Protein AF-A0A7J9L533-F1 (afdb_monomer_lite)

Secondary structure (DSSP, 8-state):
-EEESS---TTGGGGSPTT-EEEE-SSSPPP---TTSEEPPPPEEEPPTT--S-GGGGTTSPTTEEEHHHHHHHHHHHTT--S-SSSS--GGGHHHHHHHHHHTT-EE----

Sequence (112 aa):
TWIAGKWITPWEQSWAPSGTHFHQFVVPPIFASRRDCTYGDLAAMRLPEDVEGLGSCEYKLERGVVHACHAGGAVHQLEGWTHHEIGPIDVDRIDLVWEAALKHGFRPVFQP

pLDDT: mean 92.55, std 6.8, range [46.78, 98.0]

Structure (mmCIF, N/CA/C/O backbone):
data_AF-A0A7J9L533-F1
#
_entry.id   AF-A0A7J9L533-F1
#
loop_
_atom_site.group_PDB
_atom_site.id
_atom_site.type_symbol
_atom_site.label_atom_id
_atom_site.label_alt_id
_atom_site.label_comp_id
_atom_site.label_asym_id
_atom_site.label_entity_id
_atom_site.label_seq_id
_atom_site.pdbx_PDB_ins_code
_atom_site.Cartn_x
_atom_site.Cartn_y
_atom_site.Cartn_z
_atom_site.occupancy
_atom_site.B_iso_or_equiv
_atom_site.auth_seq_id
_atom_site.auth_comp_id
_atom_site.auth_asym_id
_atom_site.auth_atom_id
_atom_site.pdbx_PDB_model_num
ATOM 1 N N . THR A 1 1 ? 5.790 -9.346 -15.370 1.00 94.19 1 THR A N 1
ATOM 2 C CA . THR A 1 1 ? 5.540 -8.835 -14.008 1.00 94.19 1 THR A CA 1
ATOM 3 C C . THR A 1 1 ? 6.707 -9.173 -13.110 1.00 94.19 1 THR A C 1
ATOM 5 O O . THR A 1 1 ? 7.274 -10.246 -13.280 1.00 94.19 1 THR A O 1
ATOM 8 N N . TRP A 1 2 ? 7.070 -8.281 -12.187 1.00 95.75 2 TRP A N 1
ATOM 9 C CA . TRP A 1 2 ? 8.142 -8.472 -11.202 1.00 95.75 2 TRP A CA 1
ATOM 10 C C . TRP A 1 2 ? 7.701 -7.941 -9.837 1.00 95.75 2 TRP A C 1
ATOM 12 O O . TRP A 1 2 ? 7.069 -6.890 -9.774 1.00 95.75 2 TRP A O 1
ATOM 22 N N . ILE A 1 3 ? 8.022 -8.652 -8.753 1.00 94.12 3 ILE A N 1
ATOM 23 C CA . ILE A 1 3 ? 7.664 -8.255 -7.384 1.00 94.12 3 ILE A CA 1
ATOM 24 C C . ILE A 1 3 ? 8.925 -7.788 -6.654 1.00 94.12 3 ILE A C 1
ATOM 26 O O . ILE A 1 3 ? 9.890 -8.539 -6.525 1.00 94.12 3 ILE A O 1
ATOM 30 N N . ALA A 1 4 ? 8.913 -6.553 -6.159 1.00 93.31 4 ALA A N 1
ATOM 31 C CA . ALA A 1 4 ? 10.004 -5.950 -5.403 1.00 93.31 4 ALA A CA 1
ATOM 32 C C . ALA A 1 4 ? 9.588 -5.741 -3.938 1.00 93.31 4 ALA A C 1
ATOM 34 O O . ALA A 1 4 ? 9.017 -4.714 -3.572 1.00 93.31 4 ALA A O 1
ATOM 35 N N . GLY A 1 5 ? 9.887 -6.730 -3.090 1.00 89.88 5 GLY A N 1
ATOM 36 C CA . GLY A 1 5 ? 9.703 -6.643 -1.631 1.00 89.88 5 GLY A CA 1
ATOM 37 C C . GLY A 1 5 ? 10.875 -5.996 -0.883 1.00 89.88 5 GLY A C 1
ATOM 38 O O . GLY A 1 5 ? 10.825 -5.826 0.330 1.00 89.88 5 GLY A O 1
ATOM 39 N N . LYS A 1 6 ? 11.954 -5.662 -1.594 1.00 91.12 6 LYS A N 1
ATOM 40 C CA . LYS A 1 6 ? 13.138 -4.972 -1.078 1.00 91.12 6 LYS A CA 1
ATOM 41 C C . LYS A 1 6 ? 13.592 -3.942 -2.098 1.00 91.12 6 LYS A C 1
ATOM 43 O O . LYS A 1 6 ? 13.233 -4.023 -3.273 1.00 91.12 6 LYS A O 1
ATOM 48 N N . TRP A 1 7 ? 14.389 -2.988 -1.636 1.00 94.19 7 TRP A N 1
ATOM 49 C CA . TRP A 1 7 ? 14.979 -2.003 -2.524 1.00 94.19 7 TRP A CA 1
ATOM 50 C C . TRP A 1 7 ? 15.952 -2.685 -3.492 1.00 94.19 7 TRP A C 1
ATOM 52 O O . TRP A 1 7 ? 16.746 -3.523 -3.065 1.00 94.19 7 TRP A O 1
ATOM 62 N N . ILE A 1 8 ? 15.866 -2.332 -4.777 1.00 95.25 8 ILE A N 1
ATOM 63 C CA . ILE A 1 8 ? 16.725 -2.860 -5.841 1.00 95.25 8 ILE A CA 1
ATOM 64 C C . ILE A 1 8 ? 17.323 -1.719 -6.666 1.00 95.25 8 ILE A C 1
ATOM 66 O O . ILE A 1 8 ? 16.663 -0.723 -6.980 1.00 95.25 8 ILE A O 1
ATOM 70 N N . THR A 1 9 ? 18.584 -1.890 -7.037 1.00 95.62 9 THR A N 1
ATOM 71 C CA . THR A 1 9 ? 19.364 -0.971 -7.866 1.00 95.62 9 THR A CA 1
ATOM 72 C C . THR A 1 9 ? 18.857 -0.942 -9.315 1.00 95.62 9 THR A C 1
ATOM 74 O O . THR A 1 9 ? 18.210 -1.887 -9.776 1.00 95.62 9 THR A O 1
ATOM 77 N N . PRO A 1 10 ? 19.202 0.098 -10.099 1.00 95.56 10 PRO A N 1
ATOM 78 C CA . PRO A 1 10 ? 18.913 0.127 -11.536 1.00 95.56 10 PRO A CA 1
ATOM 79 C C . PRO A 1 10 ? 19.462 -1.085 -12.302 1.00 95.56 10 PRO A C 1
ATOM 81 O O . PRO A 1 10 ? 18.845 -1.555 -13.255 1.00 95.56 10 PRO A O 1
ATOM 84 N N . TRP A 1 11 ? 20.613 -1.614 -11.878 1.00 96.50 11 TRP A N 1
ATOM 85 C CA . TRP A 1 11 ? 21.198 -2.797 -12.499 1.00 96.50 11 TRP A CA 1
ATOM 86 C C . TRP A 1 11 ?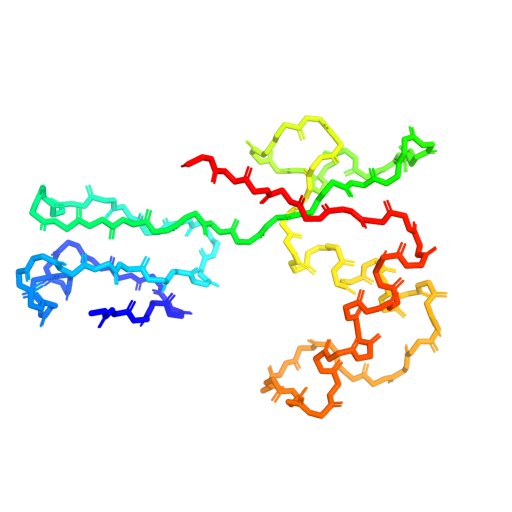 20.393 -4.065 -12.187 1.00 96.50 11 TRP A C 1
ATOM 88 O O . TRP A 1 11 ? 20.114 -4.837 -13.098 1.00 96.50 11 TRP A O 1
ATOM 98 N N . GLU A 1 12 ? 19.923 -4.253 -10.954 1.00 96.81 12 GLU A N 1
ATOM 99 C CA . GLU A 1 12 ? 19.051 -5.387 -10.599 1.00 96.81 12 GLU A CA 1
ATOM 100 C C . GLU A 1 12 ? 17.692 -5.315 -11.316 1.00 96.81 12 GLU A C 1
ATOM 102 O O . GLU A 1 12 ? 17.129 -6.340 -11.694 1.00 96.81 12 GLU A O 1
ATOM 107 N N . GLN A 1 13 ? 17.188 -4.112 -11.617 1.00 96.44 13 GLN A N 1
ATOM 108 C CA . GLN A 1 13 ? 15.998 -3.946 -12.467 1.00 96.44 13 GLN A CA 1
ATOM 109 C C . GLN A 1 13 ? 16.218 -4.422 -13.916 1.00 96.44 13 GLN A C 1
ATOM 111 O O . GLN A 1 13 ? 15.243 -4.653 -14.635 1.00 96.44 13 GLN A O 1
ATOM 116 N N . SER A 1 14 ? 17.467 -4.584 -14.375 1.00 95.56 14 SER A N 1
ATOM 117 C CA . SER A 1 14 ? 17.768 -5.145 -15.703 1.00 95.56 14 SER A CA 1
ATOM 118 C C . SER A 1 14 ? 17.459 -6.640 -15.812 1.00 95.56 14 SER A C 1
ATOM 120 O O . SER A 1 14 ? 17.255 -7.139 -16.916 1.00 95.56 14 SER A O 1
ATOM 122 N N . TRP A 1 15 ? 17.355 -7.339 -14.677 1.00 95.94 15 TRP A N 1
ATOM 123 C CA . TRP A 1 15 ? 17.003 -8.759 -14.634 1.00 95.94 15 TRP A CA 1
ATOM 124 C C . TRP A 1 15 ? 15.539 -9.019 -14.991 1.00 95.94 15 TRP A C 1
ATOM 126 O O . TRP A 1 15 ? 15.183 -10.124 -15.401 1.00 95.94 15 TRP A O 1
ATOM 136 N N . ALA A 1 16 ? 14.685 -8.004 -14.850 1.00 96.50 16 ALA A N 1
ATOM 137 C CA . ALA A 1 16 ? 13.296 -8.093 -15.251 1.00 96.50 16 ALA A CA 1
ATOM 138 C C . ALA A 1 16 ? 13.159 -8.044 -16.791 1.00 96.50 16 ALA A C 1
ATOM 140 O O . ALA A 1 16 ? 13.788 -7.187 -17.434 1.00 96.50 16 ALA A O 1
ATOM 141 N N . PRO A 1 17 ? 12.302 -8.898 -17.392 1.00 96.94 17 PRO A N 1
ATOM 142 C CA . PRO A 1 17 ? 12.008 -8.869 -18.826 1.00 96.94 17 PRO A CA 1
ATOM 143 C C . PRO A 1 17 ? 11.544 -7.489 -19.317 1.00 96.94 17 PRO A C 1
ATOM 145 O O . PRO A 1 17 ? 10.947 -6.724 -18.559 1.00 96.94 17 PRO A O 1
ATOM 148 N N . SER A 1 18 ? 11.773 -7.176 -20.596 1.00 96.94 18 SER A N 1
ATOM 149 C CA . SER A 1 18 ? 11.249 -5.943 -21.209 1.00 96.94 18 SER A CA 1
ATOM 150 C C . SER A 1 18 ? 9.717 -5.896 -21.152 1.00 96.94 18 SER A C 1
ATOM 152 O O . SER A 1 18 ? 9.065 -6.939 -21.229 1.00 96.94 18 SER A O 1
ATOM 154 N N . GLY A 1 19 ? 9.136 -4.707 -20.969 1.00 97.06 19 GLY A N 1
ATOM 155 C CA . GLY A 1 19 ? 7.688 -4.552 -20.786 1.00 97.06 19 GLY A CA 1
ATOM 156 C C . GLY A 1 19 ? 7.183 -4.955 -19.396 1.00 97.06 19 GLY A C 1
ATOM 157 O O . GLY A 1 19 ? 5.977 -5.088 -19.192 1.00 97.06 19 GLY A O 1
ATOM 158 N N . THR A 1 20 ? 8.072 -5.191 -18.426 1.00 97.44 20 THR A N 1
ATOM 159 C CA . THR A 1 20 ? 7.663 -5.608 -17.080 1.0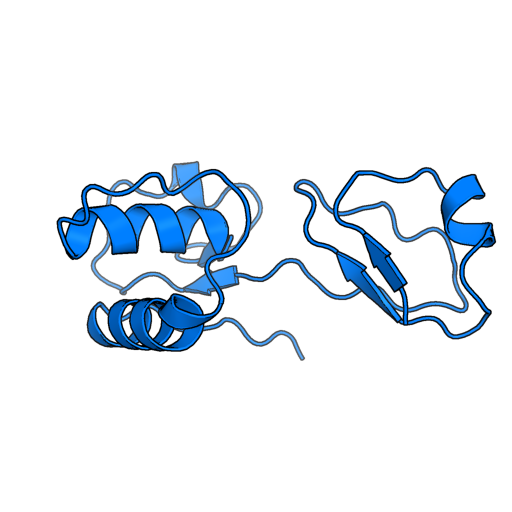0 97.44 20 THR A CA 1
ATOM 160 C C . THR A 1 20 ? 6.907 -4.505 -16.345 1.00 97.44 20 THR A C 1
ATOM 162 O O . THR A 1 20 ? 7.349 -3.362 -16.283 1.00 97.44 20 THR A O 1
ATOM 165 N N . HIS A 1 21 ? 5.810 -4.889 -15.693 1.00 97.06 21 HIS A N 1
ATOM 166 C CA . HIS A 1 21 ? 5.222 -4.130 -14.596 1.00 97.06 21 HIS A CA 1
ATOM 167 C C . HIS A 1 21 ? 5.825 -4.563 -13.249 1.00 97.06 21 HIS A C 1
ATOM 169 O O . HIS A 1 21 ? 5.809 -5.758 -12.920 1.00 97.06 21 HIS A O 1
ATOM 175 N N . PHE A 1 22 ? 6.367 -3.608 -12.495 1.00 96.75 22 PHE A N 1
ATOM 176 C CA . PHE A 1 22 ? 6.913 -3.801 -11.154 1.00 96.75 22 PHE A CA 1
ATOM 177 C C . PHE A 1 22 ? 5.836 -3.549 -10.094 1.00 96.75 22 PHE A C 1
ATOM 179 O O . PHE A 1 22 ? 5.405 -2.413 -9.913 1.00 96.75 22 PHE A O 1
ATOM 186 N N . HIS A 1 23 ? 5.467 -4.585 -9.341 1.00 94.69 23 HIS A N 1
ATOM 187 C CA . HIS A 1 23 ? 4.726 -4.436 -8.088 1.00 94.69 23 HIS A CA 1
ATOM 188 C C . HIS A 1 23 ? 5.724 -4.250 -6.946 1.00 94.69 23 HIS A C 1
ATOM 190 O O . HIS A 1 23 ? 6.518 -5.147 -6.653 1.00 94.69 23 HIS A O 1
ATOM 196 N N . GLN A 1 24 ? 5.706 -3.087 -6.307 1.00 92.81 24 GLN A N 1
ATOM 197 C CA . GLN A 1 24 ? 6.630 -2.735 -5.231 1.00 92.81 24 GLN A CA 1
ATOM 198 C C . GLN A 1 24 ? 5.916 -2.739 -3.880 1.00 92.81 24 GLN A C 1
ATOM 200 O O . GLN A 1 24 ? 4.799 -2.251 -3.752 1.00 92.81 24 GLN A O 1
ATOM 205 N N . PHE A 1 25 ? 6.590 -3.283 -2.870 1.00 89.00 25 PHE A N 1
ATOM 206 C CA . PHE A 1 25 ? 6.109 -3.364 -1.485 1.00 89.00 25 PHE A CA 1
ATOM 207 C C . PHE A 1 25 ? 7.111 -2.737 -0.501 1.00 89.00 25 PHE A C 1
ATOM 209 O O . PHE A 1 25 ? 7.012 -2.922 0.708 1.00 89.00 25 PHE A O 1
ATOM 216 N N . VAL A 1 26 ? 8.106 -2.013 -1.022 1.00 88.81 26 VAL A N 1
ATOM 217 C CA . VAL A 1 26 ? 9.164 -1.362 -0.244 1.00 88.81 26 VAL A CA 1
ATOM 218 C C . VAL A 1 26 ? 8.890 0.133 -0.107 1.00 88.81 26 VAL A C 1
ATOM 220 O O . VAL A 1 26 ? 8.528 0.790 -1.078 1.00 88.81 26 VAL A O 1
ATOM 223 N N . VAL A 1 27 ? 9.093 0.677 1.095 1.00 86.38 27 VAL A N 1
ATOM 224 C CA . VAL A 1 27 ? 9.001 2.117 1.375 1.00 86.38 27 VAL A CA 1
ATOM 225 C C . VAL A 1 27 ? 10.401 2.650 1.716 1.00 86.38 27 VAL A C 1
ATOM 227 O O . VAL A 1 27 ? 11.036 2.099 2.617 1.00 86.38 27 VAL A O 1
ATOM 230 N N . PRO A 1 28 ? 10.904 3.710 1.052 1.00 87.62 28 PRO A N 1
ATOM 231 C CA . PRO A 1 28 ? 10.305 4.404 -0.092 1.00 87.62 28 PRO A CA 1
ATOM 232 C C . PRO A 1 28 ? 10.303 3.542 -1.377 1.00 87.62 28 PRO A C 1
ATOM 234 O O . PRO A 1 28 ? 11.048 2.560 -1.440 1.00 87.62 28 PRO A O 1
ATOM 237 N N . PRO A 1 29 ? 9.513 3.926 -2.405 1.00 90.94 29 PRO A N 1
ATOM 238 C CA . PRO A 1 29 ? 9.478 3.256 -3.708 1.00 90.94 29 PRO A CA 1
ATOM 239 C C . PRO A 1 29 ? 10.861 3.025 -4.321 1.00 90.94 29 PRO A C 1
ATOM 241 O O . PRO A 1 29 ? 11.792 3.807 -4.088 1.00 90.94 29 PRO A O 1
ATOM 244 N N . ILE A 1 30 ? 10.983 2.014 -5.186 1.00 93.88 30 ILE A N 1
ATOM 245 C CA . ILE A 1 30 ? 12.198 1.862 -5.996 1.00 93.88 30 ILE A CA 1
ATOM 246 C C . ILE A 1 30 ? 12.254 2.952 -7.070 1.00 93.88 30 ILE A C 1
ATOM 248 O O . ILE A 1 30 ? 11.235 3.424 -7.569 1.00 93.88 30 ILE A O 1
ATOM 252 N N . PHE A 1 31 ? 13.464 3.359 -7.448 1.00 93.44 31 PHE A N 1
ATOM 253 C CA . PHE A 1 31 ? 13.633 4.360 -8.495 1.00 93.44 31 PHE A CA 1
ATOM 254 C C . PHE A 1 31 ? 13.295 3.770 -9.872 1.00 93.44 31 PHE A C 1
ATOM 256 O O . PHE A 1 31 ? 13.897 2.774 -10.280 1.00 93.44 31 PHE A O 1
ATOM 263 N N . ALA A 1 32 ? 12.373 4.401 -10.600 1.00 94.19 32 ALA A N 1
ATOM 264 C CA . ALA A 1 32 ? 11.927 3.964 -11.920 1.00 94.19 32 ALA A CA 1
ATOM 265 C C . ALA A 1 32 ? 12.991 4.222 -13.007 1.00 94.19 32 ALA A C 1
ATOM 267 O O . ALA A 1 32 ? 13.001 5.262 -13.663 1.00 94.19 32 ALA A O 1
ATOM 268 N N . SER A 1 33 ? 13.921 3.280 -13.184 1.00 95.00 33 SER A N 1
ATOM 269 C CA . SER A 1 33 ? 15.077 3.443 -14.082 1.00 95.00 33 SER A CA 1
ATOM 270 C C . SER A 1 33 ? 14.855 2.937 -15.514 1.00 95.00 33 SER A C 1
ATOM 272 O O . SER A 1 33 ? 15.527 3.391 -16.445 1.00 95.00 33 SER A O 1
ATOM 274 N N . ARG A 1 34 ? 13.919 2.003 -15.712 1.00 96.00 34 ARG A N 1
ATOM 275 C CA . ARG A 1 34 ? 13.648 1.344 -16.996 1.00 96.00 34 ARG A CA 1
ATOM 276 C C . ARG A 1 34 ? 12.497 2.042 -17.714 1.00 96.00 34 ARG A C 1
ATOM 278 O O . ARG A 1 34 ? 11.361 1.991 -17.261 1.00 96.00 34 ARG A O 1
ATOM 285 N N . ARG A 1 35 ? 12.788 2.665 -18.861 1.00 95.75 35 ARG A N 1
ATOM 286 C CA . ARG A 1 35 ? 11.785 3.370 -19.689 1.00 95.75 35 ARG A CA 1
ATOM 287 C C . ARG A 1 35 ? 10.805 2.431 -20.393 1.00 95.75 35 ARG A C 1
ATOM 289 O O . ARG A 1 35 ? 9.732 2.863 -20.785 1.00 95.75 35 ARG A O 1
ATOM 296 N N . ASP A 1 36 ? 11.201 1.178 -20.589 1.00 97.00 36 ASP A N 1
ATOM 297 C CA . ASP A 1 36 ? 10.394 0.129 -21.211 1.00 97.00 36 ASP A CA 1
ATOM 298 C C . ASP A 1 36 ? 9.548 -0.658 -20.197 1.00 97.00 36 ASP A C 1
ATOM 300 O O . ASP A 1 36 ? 8.895 -1.628 -20.569 1.00 97.00 36 ASP A O 1
ATOM 304 N N . CYS A 1 37 ? 9.568 -0.264 -18.922 1.00 97.06 37 CYS A N 1
ATOM 305 C CA . CYS A 1 37 ? 8.831 -0.905 -17.838 1.00 97.06 37 CYS A CA 1
ATOM 306 C C . CYS A 1 37 ? 7.851 0.079 -17.188 1.00 97.06 37 CYS A C 1
ATOM 308 O O . CYS A 1 37 ? 7.969 1.295 -17.332 1.00 97.06 37 CYS A O 1
ATOM 310 N N . THR A 1 38 ? 6.899 -0.461 -16.432 1.00 96.69 38 THR A N 1
ATOM 311 C CA . THR A 1 38 ? 5.970 0.319 -15.603 1.00 96.69 38 THR A CA 1
ATOM 312 C C . THR A 1 38 ? 6.155 -0.040 -14.134 1.00 96.69 38 THR A C 1
ATOM 314 O O . THR A 1 38 ? 6.613 -1.134 -13.807 1.00 96.69 38 THR A O 1
ATOM 317 N N . TYR A 1 39 ? 5.824 0.888 -13.242 1.00 95.31 39 TYR A N 1
ATOM 318 C CA . TYR A 1 39 ? 6.016 0.745 -11.801 1.00 95.31 39 TYR A CA 1
ATOM 319 C C . TYR A 1 39 ? 4.692 1.069 -11.130 1.00 95.31 39 TYR A C 1
ATOM 321 O O . TYR A 1 39 ? 4.162 2.155 -11.337 1.00 95.31 39 TYR A O 1
ATOM 329 N N . GLY A 1 40 ? 4.138 0.112 -10.391 1.00 92.19 40 GLY A N 1
ATOM 330 C CA . GLY A 1 40 ? 2.931 0.336 -9.609 1.00 92.19 40 GLY A CA 1
ATOM 331 C C . GLY A 1 40 ? 3.238 1.178 -8.378 1.00 92.19 40 GLY A C 1
ATOM 332 O O . GLY A 1 40 ? 4.303 1.041 -7.774 1.00 92.19 40 GLY A O 1
ATOM 333 N N . ASP A 1 41 ? 2.309 2.033 -7.983 1.00 89.25 41 ASP A N 1
ATOM 334 C CA . ASP A 1 41 ? 2.432 2.785 -6.743 1.00 89.25 41 ASP A CA 1
ATOM 335 C C . ASP A 1 41 ? 2.309 1.881 -5.511 1.00 89.25 41 ASP A C 1
ATOM 337 O O . ASP A 1 41 ? 1.801 0.757 -5.561 1.00 89.25 41 ASP A O 1
ATOM 341 N N . LEU A 1 42 ? 2.824 2.366 -4.382 1.00 91.06 42 LEU A N 1
ATOM 342 C CA . LEU A 1 42 ? 2.655 1.676 -3.109 1.00 91.06 42 LEU A CA 1
ATOM 343 C C . LEU A 1 42 ? 1.198 1.778 -2.670 1.00 91.06 42 LEU A C 1
ATOM 345 O O . LEU A 1 42 ? 0.635 2.871 -2.655 1.00 91.06 42 LEU A O 1
ATOM 349 N N . ALA A 1 43 ? 0.623 0.656 -2.236 1.00 91.88 43 ALA A N 1
ATOM 350 C CA . ALA A 1 43 ? -0.744 0.625 -1.737 1.00 91.88 43 ALA A CA 1
ATOM 351 C C . ALA A 1 43 ? -0.954 1.680 -0.636 1.00 91.88 43 ALA A C 1
ATOM 353 O O . ALA A 1 43 ? -0.154 1.803 0.301 1.00 91.88 43 ALA A O 1
ATOM 354 N N . ALA A 1 44 ? -2.044 2.431 -0.754 1.00 94.44 44 ALA A N 1
ATOM 355 C CA . ALA A 1 44 ? -2.406 3.515 0.143 1.00 94.44 44 ALA A CA 1
ATOM 356 C C . ALA A 1 44 ? -3.910 3.502 0.425 1.00 94.44 44 ALA A C 1
ATOM 358 O O . ALA A 1 44 ? -4.715 3.032 -0.385 1.00 94.44 44 ALA A O 1
ATOM 359 N N . MET A 1 45 ? -4.281 4.033 1.584 1.00 96.38 45 MET A N 1
ATOM 360 C CA . MET A 1 45 ? -5.668 4.186 1.996 1.00 96.38 45 MET A CA 1
ATOM 361 C C . MET A 1 45 ? -5.917 5.608 2.484 1.00 96.38 45 MET A C 1
ATOM 363 O O . MET A 1 45 ? -5.090 6.205 3.176 1.00 96.38 45 MET A O 1
ATOM 367 N N . ARG A 1 46 ? -7.086 6.135 2.131 1.00 97.00 46 ARG A N 1
ATOM 368 C CA . ARG A 1 46 ? -7.630 7.361 2.694 1.00 97.00 46 ARG A CA 1
ATOM 369 C C . ARG A 1 46 ? -8.211 7.063 4.074 1.00 97.00 46 ARG A C 1
ATOM 371 O O . ARG A 1 46 ? -8.967 6.103 4.227 1.00 97.00 46 ARG A O 1
ATOM 378 N N . LEU A 1 47 ? -7.837 7.886 5.044 1.00 96.94 47 LEU A N 1
ATOM 379 C CA . LEU A 1 47 ? -8.368 7.915 6.401 1.00 96.94 47 LEU A CA 1
ATOM 380 C C . LEU A 1 47 ? -9.815 8.451 6.411 1.00 96.94 47 LEU A C 1
ATOM 382 O O . LEU A 1 47 ? -10.183 9.216 5.513 1.00 96.94 47 LEU A O 1
ATOM 386 N N . PRO A 1 48 ? -10.623 8.104 7.426 1.00 95.19 48 PRO A N 1
ATOM 387 C CA . PRO A 1 48 ? -11.889 8.785 7.698 1.00 95.19 48 PRO A CA 1
ATOM 388 C C . PRO A 1 48 ? -11.710 10.304 7.857 1.00 95.19 48 PRO A C 1
ATOM 390 O O . PRO A 1 48 ? -10.658 10.774 8.290 1.00 95.19 48 PRO A O 1
ATOM 393 N N . GLU A 1 49 ? -12.732 11.077 7.482 1.00 91.50 49 GLU A N 1
ATOM 394 C CA . GLU A 1 49 ? -12.656 12.547 7.400 1.00 91.50 49 GLU A CA 1
ATOM 395 C C . GLU A 1 49 ? -12.473 13.236 8.761 1.00 91.50 49 GLU A C 1
ATOM 397 O O . GLU A 1 49 ? -11.947 14.344 8.820 1.00 91.50 49 GLU A O 1
ATOM 402 N N . ASP A 1 50 ? -12.885 12.582 9.844 1.00 90.81 50 ASP A N 1
ATOM 403 C CA . ASP A 1 50 ? -12.835 13.066 11.225 1.00 90.81 50 ASP A CA 1
ATOM 404 C C . ASP A 1 50 ? -11.545 12.680 11.968 1.00 90.81 50 ASP A C 1
ATOM 406 O O . ASP A 1 50 ? -11.387 12.993 13.149 1.00 90.81 50 ASP A O 1
ATOM 410 N N . VAL A 1 51 ? -10.602 12.009 11.298 1.00 91.31 51 VAL A N 1
ATOM 411 C CA . VAL A 1 51 ? -9.335 11.609 11.915 1.00 91.31 51 VAL A CA 1
ATOM 412 C C . VAL A 1 51 ? -8.421 12.809 12.146 1.00 91.31 51 VAL A C 1
ATOM 414 O O . VAL A 1 51 ? -8.013 13.513 11.222 1.00 91.31 51 VAL A O 1
ATOM 417 N N . GLU A 1 52 ? -7.982 12.952 13.394 1.00 90.94 52 GLU A N 1
ATOM 418 C CA . GLU A 1 52 ? -6.982 13.925 13.819 1.00 90.94 52 GLU A CA 1
ATOM 419 C C . GLU A 1 52 ? -5.708 13.234 14.338 1.00 90.94 52 GLU A C 1
ATOM 421 O O . GLU A 1 52 ? -5.687 12.047 14.657 1.00 90.94 52 GLU A O 1
ATOM 426 N N . GLY A 1 53 ? -4.597 13.972 14.408 1.00 90.38 53 GLY A N 1
ATOM 427 C CA . GLY A 1 53 ? -3.358 13.493 15.039 1.00 90.38 53 GLY A CA 1
ATOM 428 C C . GLY A 1 53 ? -2.500 12.516 14.220 1.00 90.38 53 GLY A C 1
ATOM 429 O O . GLY A 1 53 ? -1.358 12.275 14.600 1.00 90.38 53 GLY A O 1
ATOM 430 N N . LEU A 1 54 ? -2.970 12.021 13.067 1.00 91.00 54 LEU A N 1
ATOM 431 C CA . LEU A 1 54 ? -2.211 11.106 12.189 1.00 91.00 54 LEU A CA 1
ATOM 432 C C . LEU A 1 54 ? -1.461 11.793 11.034 1.00 91.00 54 LEU A C 1
ATOM 434 O O . LEU A 1 54 ? -0.980 11.131 10.119 1.00 91.00 54 LEU A O 1
ATOM 438 N N . GLY A 1 55 ? -1.307 13.120 11.070 1.00 90.94 55 GLY A N 1
ATOM 439 C CA . GLY A 1 55 ? -0.660 13.869 9.982 1.00 90.94 55 GLY A CA 1
ATOM 440 C C . GLY A 1 55 ? 0.801 13.480 9.719 1.00 90.94 55 GLY A C 1
ATOM 441 O O . GLY A 1 55 ? 1.255 13.534 8.584 1.00 90.94 55 GLY A O 1
ATOM 442 N N . SER A 1 56 ? 1.546 13.041 10.738 1.00 91.94 56 SER A N 1
ATOM 443 C CA . SER A 1 56 ? 2.917 12.537 10.553 1.00 91.94 56 SER A CA 1
ATOM 444 C C . SER A 1 56 ? 2.963 11.184 9.829 1.00 91.94 56 SER A C 1
ATOM 446 O O . SER A 1 56 ? 3.968 10.869 9.190 1.00 91.94 56 SER A O 1
ATOM 448 N N . CYS A 1 57 ? 1.882 10.398 9.886 1.00 92.94 57 CYS A N 1
ATOM 449 C CA . CYS A 1 57 ? 1.769 9.087 9.245 1.00 92.94 57 CYS A CA 1
ATOM 450 C C . CYS A 1 57 ? 1.474 9.171 7.738 1.00 92.94 57 CYS A C 1
ATOM 452 O O . CYS A 1 57 ? 1.616 8.167 7.039 1.00 92.94 57 CYS A O 1
ATOM 454 N N . GLU A 1 58 ? 1.088 10.340 7.223 1.00 93.06 58 GLU A N 1
ATOM 455 C CA . GLU A 1 58 ? 0.855 10.575 5.788 1.00 93.06 58 GLU A CA 1
ATOM 456 C C . GLU A 1 58 ? 2.172 10.571 4.991 1.00 93.06 58 GLU A C 1
ATOM 458 O O . GLU A 1 58 ? 2.202 10.256 3.802 1.00 93.06 58 GLU A O 1
ATOM 463 N N . TYR A 1 59 ? 3.300 10.831 5.662 1.00 88.62 59 TYR A N 1
ATOM 464 C CA . TYR A 1 59 ? 4.643 10.851 5.083 1.00 88.62 59 TYR A CA 1
ATOM 465 C C . TYR A 1 59 ? 4.763 11.796 3.872 1.00 88.62 59 TYR A C 1
ATOM 467 O O . TYR A 1 59 ? 4.901 13.004 4.047 1.00 88.62 59 TYR A O 1
ATOM 475 N N . LYS A 1 60 ? 4.759 11.251 2.651 1.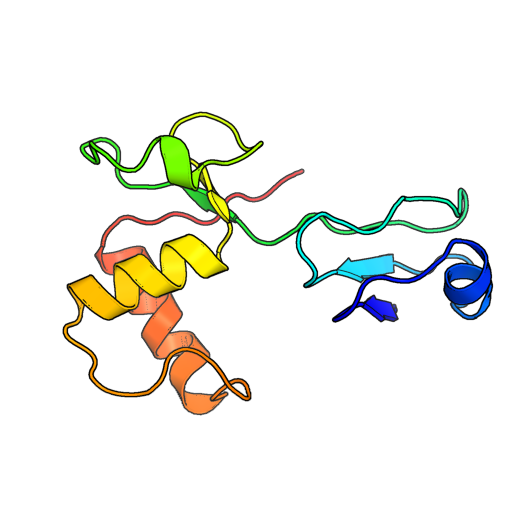00 88.00 60 LYS A N 1
ATOM 476 C CA . LYS A 1 60 ? 4.835 11.997 1.382 1.00 88.00 60 LYS A CA 1
ATOM 477 C C . LYS A 1 60 ? 3.513 11.990 0.612 1.00 88.00 60 LYS A C 1
ATOM 479 O O . LYS A 1 60 ? 3.464 12.525 -0.493 1.00 88.00 60 LYS A O 1
ATOM 484 N N . LEU A 1 61 ? 2.491 11.334 1.150 1.00 91.25 61 LEU A N 1
ATOM 485 C CA . LEU A 1 61 ? 1.171 11.264 0.543 1.00 91.25 61 LEU A CA 1
ATOM 486 C C . LEU A 1 61 ? 0.387 12.541 0.852 1.00 91.25 61 LEU A C 1
ATOM 488 O O . LEU A 1 61 ? 0.781 13.366 1.677 1.00 91.25 61 LEU A O 1
ATOM 492 N N . GLU A 1 62 ? -0.713 12.724 0.132 1.00 92.56 62 GLU A N 1
ATOM 493 C CA . GLU A 1 62 ? -1.605 13.855 0.350 1.00 92.56 62 GLU A CA 1
ATOM 494 C C . GLU A 1 62 ? -2.322 13.782 1.707 1.00 92.56 62 GLU A C 1
ATOM 496 O O . GLU A 1 62 ? -2.379 12.740 2.365 1.00 92.56 62 GLU A O 1
ATOM 501 N N . ARG A 1 63 ? -2.917 14.908 2.114 1.00 93.75 63 ARG A N 1
ATOM 502 C CA . ARG A 1 63 ? -3.654 14.995 3.376 1.00 93.75 63 ARG A CA 1
ATOM 503 C C . ARG A 1 63 ? -4.781 13.966 3.441 1.00 93.75 63 ARG A C 1
ATOM 505 O O . ARG A 1 63 ? -5.577 13.824 2.511 1.00 93.75 63 ARG A O 1
ATOM 512 N N . GLY A 1 64 ? -4.859 13.283 4.578 1.00 95.19 64 GLY A N 1
ATOM 513 C CA . GLY A 1 64 ? -5.825 12.227 4.834 1.00 95.19 64 GLY A CA 1
ATOM 514 C C . GLY A 1 64 ? -5.498 10.912 4.132 1.00 95.19 64 GLY A C 1
ATOM 515 O O . GLY A 1 64 ? -6.358 10.041 4.111 1.00 95.19 64 GLY A O 1
ATOM 516 N N . VAL A 1 65 ? -4.309 10.736 3.546 1.00 95.75 65 VAL A N 1
ATOM 517 C CA . VAL A 1 65 ? -3.899 9.478 2.909 1.00 95.75 65 VAL A CA 1
ATOM 518 C C . VAL A 1 65 ? -2.639 8.941 3.570 1.00 95.75 65 VAL A C 1
ATOM 520 O O . VAL A 1 65 ? -1.657 9.652 3.759 1.00 95.75 65 VAL A O 1
ATOM 523 N N . VAL A 1 66 ? -2.657 7.655 3.904 1.00 95.62 66 VAL A N 1
ATOM 524 C CA . VAL A 1 66 ? -1.522 6.942 4.495 1.00 95.62 66 VAL A CA 1
ATOM 525 C C . VAL A 1 66 ? -1.211 5.692 3.679 1.00 95.62 66 VAL A C 1
ATOM 527 O O . VAL A 1 66 ? -2.077 5.146 2.994 1.00 95.62 66 VAL A O 1
ATOM 530 N N . HIS A 1 67 ? 0.026 5.202 3.752 1.00 94.19 67 HIS A N 1
ATOM 531 C CA . HIS A 1 67 ? 0.354 3.900 3.173 1.00 94.19 67 HIS A CA 1
ATOM 532 C C . HIS A 1 67 ? -0.496 2.799 3.822 1.00 94.19 67 HIS A C 1
ATOM 534 O O . HIS A 1 67 ? -0.802 2.862 5.015 1.00 94.19 67 HIS A O 1
ATOM 540 N N . ALA A 1 68 ? -0.841 1.762 3.056 1.00 93.19 68 ALA A N 1
ATOM 541 C CA . ALA A 1 68 ? -1.683 0.664 3.530 1.00 93.19 68 ALA A CA 1
ATOM 542 C C . ALA A 1 68 ? -1.095 -0.040 4.768 1.00 93.19 68 ALA A C 1
ATOM 544 O O . ALA A 1 68 ? -1.846 -0.516 5.610 1.00 93.19 68 ALA A O 1
ATOM 545 N N . CYS A 1 69 ? 0.233 -0.040 4.939 1.00 91.44 69 CYS A N 1
ATOM 546 C CA . CYS A 1 69 ? 0.877 -0.548 6.153 1.00 91.44 69 CYS A CA 1
ATOM 547 C C . CYS A 1 69 ? 0.554 0.284 7.410 1.00 91.44 69 CYS A C 1
ATOM 549 O O . CYS A 1 69 ? 0.341 -0.286 8.476 1.00 91.44 69 CYS A O 1
ATOM 551 N N . HIS A 1 70 ? 0.462 1.613 7.300 1.00 94.31 70 HIS A N 1
ATOM 552 C CA . HIS A 1 70 ? 0.055 2.480 8.412 1.00 94.31 70 HIS A CA 1
ATOM 553 C C . HIS A 1 70 ? -1.443 2.336 8.702 1.00 94.31 70 HIS A C 1
ATOM 555 O O . HIS A 1 70 ? -1.834 2.252 9.865 1.00 94.31 70 HIS A O 1
ATOM 561 N N . ALA A 1 71 ? -2.271 2.253 7.653 1.00 95.44 71 ALA A N 1
ATOM 562 C CA . ALA A 1 71 ? -3.696 1.960 7.801 1.00 95.44 71 ALA A CA 1
ATOM 563 C C . ALA A 1 71 ? -3.918 0.609 8.499 1.00 95.44 71 ALA A C 1
ATOM 565 O O . ALA A 1 71 ? -4.700 0.534 9.438 1.00 95.44 71 ALA A O 1
ATOM 566 N N . GLY A 1 72 ? -3.170 -0.429 8.112 1.00 94.00 72 GLY A N 1
ATOM 567 C CA . GLY A 1 72 ? -3.218 -1.746 8.748 1.00 94.00 72 GLY A CA 1
ATOM 568 C C . GLY A 1 72 ? -2.892 -1.696 10.241 1.00 94.00 72 GLY A C 1
ATOM 569 O O . GLY A 1 72 ? -3.619 -2.284 11.035 1.00 94.00 72 GLY A O 1
ATOM 570 N N . GLY A 1 73 ?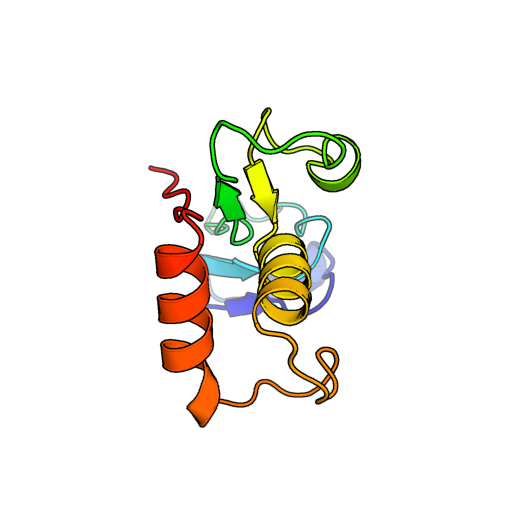 -1.870 -0.932 10.642 1.00 93.31 73 GLY A N 1
ATOM 571 C CA . GLY A 1 73 ? -1.559 -0.714 12.060 1.00 93.31 73 GLY A CA 1
ATOM 572 C C . GLY A 1 73 ? -2.692 -0.018 12.827 1.00 93.31 73 GLY A C 1
ATOM 573 O O . GLY A 1 73 ? -3.025 -0.419 13.941 1.00 93.31 73 GLY A O 1
ATOM 574 N N . ALA A 1 74 ? -3.336 0.981 12.218 1.00 95.06 74 ALA A N 1
ATOM 575 C CA . ALA A 1 74 ? -4.490 1.650 12.817 1.00 95.06 74 ALA A CA 1
ATOM 576 C C . ALA A 1 74 ? -5.699 0.708 12.951 1.00 95.06 74 ALA A C 1
ATOM 578 O O . ALA A 1 74 ? -6.301 0.633 14.020 1.00 95.06 74 ALA A O 1
ATOM 579 N N . VAL A 1 75 ? -6.022 -0.056 11.904 1.00 96.06 75 VAL A N 1
ATOM 580 C CA . VAL A 1 75 ? -7.110 -1.050 11.918 1.00 96.06 75 VAL A CA 1
ATOM 581 C C . VAL A 1 75 ? -6.853 -2.128 12.969 1.00 96.06 75 VAL A C 1
ATOM 583 O O . VAL A 1 75 ? -7.763 -2.473 13.718 1.00 96.06 75 VAL A O 1
ATOM 586 N N . HIS A 1 76 ? -5.611 -2.602 13.085 1.00 95.44 76 HIS A N 1
ATOM 587 C CA . HIS A 1 76 ? -5.217 -3.582 14.096 1.00 95.44 76 HIS A CA 1
ATOM 588 C C . HIS A 1 76 ? -5.506 -3.084 15.520 1.00 95.44 76 HIS A C 1
ATOM 590 O O . HIS A 1 76 ? -6.084 -3.813 16.329 1.00 95.44 76 HIS A O 1
ATOM 596 N N . GLN A 1 77 ? -5.169 -1.821 15.807 1.00 94.50 77 GLN A N 1
ATOM 597 C CA . GLN A 1 77 ? -5.473 -1.179 17.087 1.00 94.50 77 GLN A CA 1
ATOM 598 C C . GLN A 1 77 ? -6.985 -1.006 17.309 1.00 94.50 77 GLN A C 1
ATOM 600 O O . GLN A 1 77 ? -7.473 -1.266 18.408 1.00 94.50 77 GLN A O 1
ATOM 605 N N . LEU A 1 78 ? -7.730 -0.575 16.286 1.00 95.50 78 LEU A N 1
ATOM 606 C CA . LEU A 1 78 ? -9.177 -0.333 16.376 1.00 95.50 78 LEU A CA 1
ATOM 607 C C . LEU A 1 78 ? -9.985 -1.617 16.604 1.00 95.50 78 LEU A C 1
ATOM 609 O O . LEU A 1 78 ? -10.978 -1.595 17.329 1.00 95.50 78 LEU A O 1
ATOM 613 N N . GLU A 1 79 ? -9.563 -2.735 16.017 1.00 97.25 79 GLU A N 1
ATOM 614 C CA . GLU A 1 79 ? -10.201 -4.041 16.216 1.00 97.25 79 GLU A CA 1
ATOM 615 C C . GLU A 1 79 ? -9.711 -4.764 17.487 1.00 97.25 79 GLU A C 1
ATOM 617 O O . GLU A 1 79 ? -10.213 -5.838 17.823 1.00 97.25 79 GLU A O 1
ATOM 622 N N . GLY A 1 80 ? -8.751 -4.186 18.221 1.00 96.81 80 GLY A N 1
ATOM 623 C CA . GLY A 1 80 ? -8.228 -4.759 19.464 1.00 96.81 80 GLY A CA 1
ATOM 624 C C . GLY A 1 80 ? -7.514 -6.096 19.260 1.00 96.81 80 GLY A C 1
ATOM 625 O O . GLY A 1 80 ? -7.521 -6.954 20.146 1.00 96.81 80 GLY A O 1
ATOM 626 N N . TRP A 1 81 ? -6.933 -6.307 18.079 1.00 95.50 81 TRP A N 1
ATOM 627 C CA . TRP A 1 81 ? -6.205 -7.527 17.773 1.00 95.50 81 TRP A CA 1
ATOM 628 C C . TRP A 1 81 ? -4.890 -7.602 18.559 1.00 95.50 81 TRP A C 1
ATOM 630 O O . TRP A 1 81 ? -4.235 -6.598 18.819 1.00 95.50 81 TRP A O 1
ATOM 640 N N . THR A 1 82 ? -4.500 -8.817 18.952 1.00 93.69 82 THR A N 1
ATOM 641 C CA . THR A 1 82 ? -3.342 -9.066 19.836 1.00 93.69 82 THR A CA 1
ATOM 642 C C . THR A 1 82 ? -2.255 -9.931 19.198 1.00 93.69 82 THR A C 1
ATOM 644 O O . THR A 1 82 ? -1.284 -10.302 19.855 1.00 93.69 82 THR A O 1
ATOM 647 N N . HIS A 1 83 ? -2.433 -10.297 17.929 1.00 89.50 83 HIS A N 1
ATOM 648 C CA . HIS A 1 83 ? -1.427 -11.033 17.172 1.00 89.50 83 HIS A CA 1
ATOM 649 C C . HIS A 1 83 ? -0.342 -10.073 16.674 1.00 89.50 83 HIS A C 1
ATOM 651 O O . HIS A 1 83 ? -0.515 -8.865 16.729 1.00 89.50 83 HIS A O 1
ATOM 657 N N . HIS A 1 84 ? 0.787 -10.614 16.217 1.00 85.94 84 HIS A N 1
ATOM 658 C CA . HIS A 1 84 ? 1.863 -9.788 15.681 1.00 85.94 84 HIS A CA 1
ATOM 659 C C . HIS A 1 84 ? 1.512 -9.322 14.266 1.00 85.94 84 HIS A C 1
ATOM 661 O O . HIS A 1 84 ? 1.290 -10.146 13.379 1.00 85.94 84 HIS A O 1
ATOM 667 N N . GLU A 1 85 ? 1.530 -8.010 14.057 1.00 77.50 85 GLU A N 1
ATOM 668 C CA . GLU A 1 85 ? 1.306 -7.363 12.762 1.00 77.50 85 GLU A CA 1
ATOM 669 C C . GLU A 1 85 ? 2.518 -7.435 11.813 1.00 77.50 85 GLU A C 1
ATOM 671 O O . GLU A 1 85 ? 2.376 -7.243 10.605 1.00 77.50 85 GLU A O 1
ATOM 676 N N . ILE A 1 86 ? 3.715 -7.729 12.339 1.00 79.94 86 ILE A N 1
ATOM 677 C CA . ILE A 1 86 ? 4.954 -7.843 11.558 1.00 79.94 86 ILE A CA 1
ATOM 678 C C . ILE A 1 86 ? 5.345 -9.310 11.396 1.00 79.94 86 ILE A C 1
ATOM 680 O O . ILE A 1 86 ? 5.682 -9.995 12.362 1.00 79.94 86 ILE A O 1
ATOM 684 N N . GLY A 1 87 ? 5.369 -9.779 10.152 1.00 79.94 87 GLY A N 1
ATOM 685 C CA . GLY A 1 87 ? 5.759 -11.144 9.828 1.00 79.94 87 GLY A CA 1
ATOM 686 C C . GLY A 1 87 ? 5.342 -11.553 8.418 1.00 79.94 87 GLY A C 1
ATOM 687 O O . GLY A 1 87 ? 5.001 -10.698 7.596 1.00 79.94 87 GLY A O 1
ATOM 688 N N . PRO A 1 88 ? 5.393 -12.859 8.111 1.00 82.69 88 PRO A N 1
ATOM 689 C CA . PRO A 1 88 ? 4.769 -13.403 6.913 1.00 82.69 88 PRO A CA 1
ATOM 690 C C . PRO A 1 88 ? 3.289 -13.011 6.840 1.00 82.69 88 PRO A C 1
ATOM 692 O O . PRO A 1 88 ? 2.614 -12.941 7.864 1.00 82.69 88 PRO A O 1
ATOM 695 N N . ILE A 1 89 ? 2.790 -12.783 5.626 1.00 82.94 89 ILE A N 1
ATOM 696 C CA . ILE A 1 89 ? 1.373 -12.487 5.398 1.00 82.94 89 ILE A CA 1
ATOM 697 C C . ILE A 1 89 ? 0.542 -13.711 5.803 1.00 82.94 89 ILE A C 1
ATOM 699 O O . ILE A 1 89 ? 0.757 -14.802 5.274 1.00 82.94 89 ILE A O 1
ATOM 703 N N . ASP A 1 90 ? -0.417 -13.512 6.709 1.00 88.75 90 ASP A N 1
ATOM 704 C CA . ASP A 1 90 ? -1.471 -14.485 7.001 1.00 88.75 90 ASP A CA 1
ATOM 705 C C . ASP A 1 90 ? -2.571 -14.352 5.938 1.00 88.75 90 ASP A C 1
ATOM 707 O O . ASP A 1 90 ? -3.378 -13.419 5.959 1.00 88.75 90 ASP A O 1
ATOM 711 N N . VAL A 1 91 ? -2.552 -15.258 4.958 1.00 90.62 91 VAL A N 1
ATOM 712 C CA . VAL A 1 91 ? -3.438 -15.201 3.786 1.00 90.62 91 VAL A CA 1
ATOM 713 C C . VAL A 1 91 ? -4.912 -15.364 4.149 1.00 90.62 91 VAL A C 1
ATOM 715 O O . VAL A 1 91 ? -5.761 -14.777 3.483 1.00 90.62 91 VAL A O 1
ATOM 718 N N . ASP A 1 92 ? -5.212 -16.073 5.239 1.00 92.06 92 ASP A N 1
ATOM 719 C CA . ASP A 1 92 ? -6.585 -16.326 5.683 1.00 92.06 92 ASP A CA 1
ATOM 720 C C . ASP A 1 92 ? -7.217 -15.082 6.329 1.00 92.06 92 ASP A C 1
ATOM 722 O O . ASP A 1 92 ? -8.433 -15.011 6.518 1.00 92.06 92 ASP A O 1
ATOM 726 N N . ARG A 1 93 ? -6.402 -14.072 6.659 1.00 91.50 93 ARG A N 1
ATOM 727 C CA . ARG A 1 93 ? -6.855 -12.812 7.263 1.00 91.50 93 ARG A CA 1
ATOM 728 C C . ARG A 1 93 ? -6.997 -11.667 6.272 1.00 91.50 93 ARG A C 1
ATOM 730 O O . ARG A 1 93 ? -7.439 -10.601 6.688 1.00 91.50 93 ARG A O 1
ATOM 737 N N . ILE A 1 94 ? -6.648 -11.850 4.997 1.00 93.06 94 ILE A N 1
ATOM 738 C CA . ILE A 1 94 ? -6.665 -10.758 4.010 1.00 93.06 94 ILE A CA 1
ATOM 739 C C . ILE A 1 94 ? -8.055 -10.117 3.936 1.00 93.06 94 ILE A C 1
ATOM 741 O O . ILE A 1 94 ? -8.182 -8.913 4.159 1.00 93.06 94 ILE A O 1
ATOM 745 N N . ASP A 1 95 ? -9.092 -10.925 3.708 1.00 96.12 95 ASP A N 1
ATOM 746 C CA . ASP A 1 95 ? -10.465 -10.428 3.586 1.00 96.12 95 ASP A CA 1
ATOM 747 C C . ASP A 1 95 ? -10.973 -9.854 4.915 1.00 96.12 95 ASP A C 1
ATOM 749 O O . ASP A 1 95 ? -11.603 -8.802 4.946 1.00 96.12 95 ASP A O 1
ATOM 753 N N . LEU A 1 96 ? -10.632 -10.492 6.039 1.00 96.06 96 LEU A N 1
ATOM 754 C CA . LEU A 1 96 ? -11.012 -10.023 7.373 1.00 96.06 96 LEU A CA 1
ATOM 755 C C . LEU A 1 96 ? -10.447 -8.626 7.665 1.00 96.06 96 LEU A C 1
ATOM 757 O O . LEU A 1 96 ? -11.169 -7.754 8.149 1.00 96.06 96 LEU A O 1
ATOM 761 N N . VAL A 1 97 ? -9.164 -8.407 7.366 1.00 95.38 97 VAL A N 1
ATOM 762 C CA . VAL A 1 97 ? -8.499 -7.114 7.577 1.00 95.38 97 VAL A CA 1
ATOM 763 C C . VAL A 1 97 ? -9.049 -6.061 6.626 1.00 95.38 97 VAL A C 1
ATOM 765 O O . VAL A 1 97 ? -9.267 -4.918 7.033 1.00 95.38 97 VAL A O 1
ATOM 768 N N . TRP A 1 98 ? -9.308 -6.444 5.378 1.00 96.44 98 TRP A N 1
ATOM 769 C CA . TRP A 1 98 ? -9.892 -5.563 4.379 1.00 96.44 98 TRP A CA 1
ATOM 770 C C . TRP A 1 98 ? -11.282 -5.064 4.786 1.00 96.44 98 TRP A C 1
ATOM 772 O 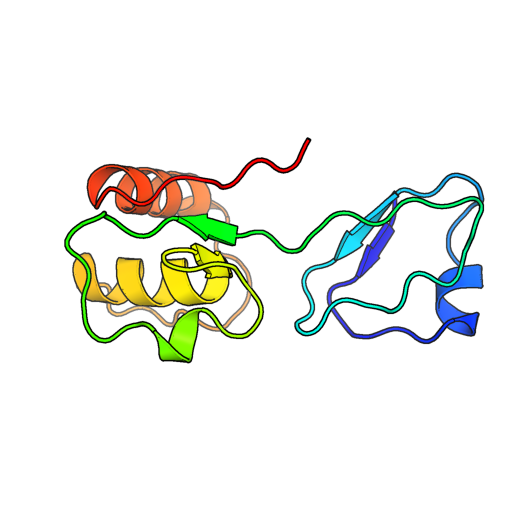O . TRP A 1 98 ? -11.510 -3.855 4.844 1.00 96.44 98 TRP A O 1
ATOM 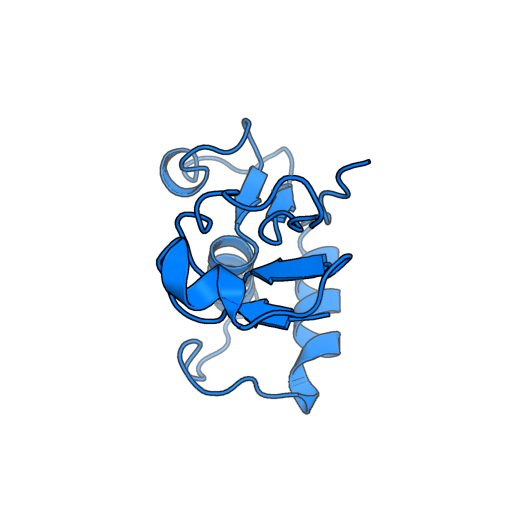782 N N . GLU A 1 99 ? -12.186 -5.972 5.153 1.00 98.00 99 GLU A N 1
ATOM 783 C CA . GLU A 1 99 ? -13.539 -5.617 5.587 1.00 98.00 99 GLU A CA 1
ATOM 784 C C . GLU A 1 99 ? -13.527 -4.783 6.875 1.00 98.00 99 GLU A C 1
ATOM 786 O O . GLU A 1 99 ? -14.295 -3.828 7.007 1.00 98.00 99 GLU A O 1
ATOM 791 N N . ALA A 1 100 ? -12.612 -5.072 7.809 1.00 97.88 100 ALA A N 1
ATOM 792 C CA . ALA A 1 100 ? -12.427 -4.246 9.000 1.00 97.88 100 ALA A CA 1
ATOM 793 C C . ALA A 1 100 ? -11.980 -2.818 8.647 1.00 97.88 100 ALA A C 1
ATOM 795 O O . ALA A 1 100 ? -12.511 -1.851 9.197 1.00 97.88 100 ALA A O 1
ATOM 796 N N . ALA A 1 101 ? -11.050 -2.661 7.701 1.00 97.88 101 ALA A N 1
ATOM 797 C CA . ALA A 1 101 ? -10.618 -1.346 7.240 1.00 97.88 101 ALA A CA 1
ATOM 798 C C . ALA A 1 101 ? -11.788 -0.548 6.641 1.00 97.88 101 ALA A C 1
ATOM 800 O O . ALA A 1 101 ? -12.007 0.605 7.021 1.00 97.88 101 ALA A O 1
ATOM 801 N N . LEU A 1 102 ? -12.582 -1.174 5.767 1.00 97.69 102 LEU A N 1
ATOM 802 C CA . LEU A 1 102 ? -13.760 -0.539 5.167 1.00 97.69 102 LEU A CA 1
ATOM 803 C C . LEU A 1 102 ? -14.813 -0.162 6.220 1.00 97.69 102 LEU A C 1
ATOM 805 O O . LEU A 1 102 ? -15.358 0.943 6.175 1.00 97.69 102 LEU A O 1
ATOM 809 N N . LYS A 1 103 ? -15.064 -1.040 7.199 1.00 97.75 103 LYS A N 1
ATOM 810 C CA . LYS A 1 103 ? -15.976 -0.799 8.332 1.00 97.75 103 LYS A CA 1
ATOM 811 C C . LYS A 1 103 ? -15.566 0.423 9.159 1.00 97.75 103 LYS A C 1
ATOM 813 O O . LYS A 1 103 ? -16.436 1.183 9.575 1.00 97.75 103 LYS A O 1
ATOM 818 N N . HIS A 1 104 ? -14.266 0.631 9.369 1.00 96.94 104 HIS A N 1
ATOM 819 C CA . HIS A 1 104 ? -13.731 1.815 10.058 1.00 96.94 104 HIS A CA 1
ATOM 820 C C . HIS A 1 104 ? -13.643 3.058 9.165 1.00 96.94 104 HIS A C 1
ATOM 822 O O . HIS A 1 104 ? -13.124 4.080 9.596 1.00 96.94 104 HIS A O 1
ATOM 828 N N . GLY A 1 105 ? -14.149 2.999 7.929 1.00 96.69 105 GLY A N 1
ATOM 829 C CA . GLY A 1 105 ? -14.227 4.145 7.024 1.00 96.69 105 GLY A CA 1
ATOM 830 C C . GLY A 1 105 ? -12.958 4.413 6.216 1.00 96.69 105 GLY A C 1
ATOM 831 O O . GLY A 1 105 ? -12.912 5.412 5.494 1.00 96.69 105 GLY A O 1
ATOM 832 N N . PHE A 1 106 ? -11.951 3.535 6.284 1.00 97.25 106 PHE A N 1
ATOM 833 C CA . PHE A 1 106 ? -10.798 3.617 5.393 1.00 97.25 106 PHE A CA 1
ATOM 834 C C . PHE A 1 106 ? -11.235 3.304 3.963 1.00 97.25 106 PHE A C 1
ATOM 836 O O . PHE A 1 106 ? -12.063 2.424 3.728 1.00 97.25 106 PHE A O 1
ATOM 843 N N . ARG A 1 107 ? -10.667 4.008 2.982 1.00 96.44 107 ARG A N 1
ATOM 844 C CA . ARG A 1 107 ? -11.003 3.803 1.564 1.00 96.44 107 ARG A CA 1
ATOM 845 C C . ARG A 1 107 ? -9.738 3.571 0.750 1.00 96.44 107 ARG A C 1
ATOM 847 O O . ARG A 1 107 ? -8.786 4.330 0.923 1.00 96.44 107 ARG A O 1
ATOM 854 N N . PRO A 1 108 ? -9.690 2.574 -0.145 1.00 94.31 108 PRO A N 1
ATOM 855 C CA . PRO A 1 108 ? -8.555 2.442 -1.045 1.00 94.31 108 PRO A CA 1
ATOM 856 C C . PRO A 1 108 ? -8.395 3.683 -1.911 1.00 94.31 108 PRO A C 1
ATOM 858 O O . PRO A 1 108 ? -9.373 4.239 -2.417 1.00 94.31 108 PRO A O 1
ATOM 861 N N . VAL A 1 109 ? -7.146 4.093 -2.100 1.00 92.00 109 VAL A N 1
ATOM 862 C CA . VAL A 1 109 ? -6.809 5.077 -3.122 1.00 92.00 109 VAL A CA 1
ATOM 863 C C . VAL A 1 109 ? -6.471 4.308 -4.388 1.00 92.00 109 VAL A C 1
ATOM 865 O O . VAL A 1 109 ? -5.468 3.602 -4.447 1.00 92.00 109 VAL A O 1
ATOM 868 N N . PHE A 1 110 ? -7.327 4.432 -5.396 1.00 79.56 110 PHE A N 1
ATOM 869 C CA . PHE A 1 110 ? -7.011 3.974 -6.741 1.00 79.56 110 PHE A CA 1
ATOM 870 C C . PHE A 1 110 ? -6.351 5.135 -7.472 1.00 79.56 110 PHE A C 1
ATOM 872 O O . PHE A 1 110 ? -6.975 6.182 -7.655 1.00 79.56 110 PHE A O 1
ATOM 879 N N . GLN A 1 111 ? -5.085 4.972 -7.843 1.00 59.12 111 GLN A N 1
ATOM 880 C CA . GLN A 1 111 ? -4.470 5.885 -8.797 1.00 59.12 111 GLN A CA 1
ATOM 881 C C . GLN A 1 111 ? -4.869 5.452 -10.218 1.00 59.12 111 GLN A C 1
ATOM 883 O O . GLN A 1 111 ? -5.048 4.251 -10.444 1.00 59.12 111 GLN A O 1
ATOM 888 N N . PRO A 1 112 ? -5.123 6.416 -11.121 1.00 46.78 112 PRO A N 1
ATOM 889 C CA . PRO A 1 112 ? -5.548 6.149 -12.493 1.00 46.78 112 PRO A CA 1
ATOM 890 C C . PRO A 1 112 ? -4.519 5.362 -13.311 1.00 46.78 112 PRO A C 1
ATOM 892 O O . PRO A 1 112 ? -3.306 5.483 -13.028 1.00 46.78 112 PRO A O 1
#

InterPro domains:
  IPR021940 Very-long-chain aldehyde decarbonylase CER1-like, C-terminal [PF12076] (1-108)

Organism: Gossypium schwendimanii (NCBI:txid34291)

Foldseek 3Di:
DEEAADADDLVRVVPDDFAEEYEYADPPDHDPNDPRYHYDDAWKKFAPPPDDDCQVQCPPHDPRMHGVLVLLVVLCVVVVPDDDPDDPDPPVCPVVSVVSSVVNVIGTDDDD

Radius of gyration: 15.86 Å; chains: 1; bounding box: 37×31×41 Å